Protein AF-A0A7J4JJ05-F1 (afdb_monomer_lite)

Organism: NCBI:txid3101447

Sequence (48 aa):
MPAKNLFACPECGLFYPVEALAKKCAAWCRVHPGTCDPGIIGQAVKKR

Foldseek 3Di:
DDDQPFQAQPQPRFTASDVVLSVQQNVVCVVVPPDGDVVSSVRTDDPD

Structure (mmCIF, N/CA/C/O backbone):
data_AF-A0A7J4JJ05-F1
#
_entry.id   AF-A0A7J4JJ05-F1
#
loop_
_atom_site.group_PDB
_atom_site.id
_atom_site.type_symbol
_atom_site.label_atom_id
_atom_site.label_alt_id
_atom_site.label_comp_id
_atom_site.label_asym_id
_atom_site.label_entity_id
_atom_site.label_seq_id
_atom_site.pdb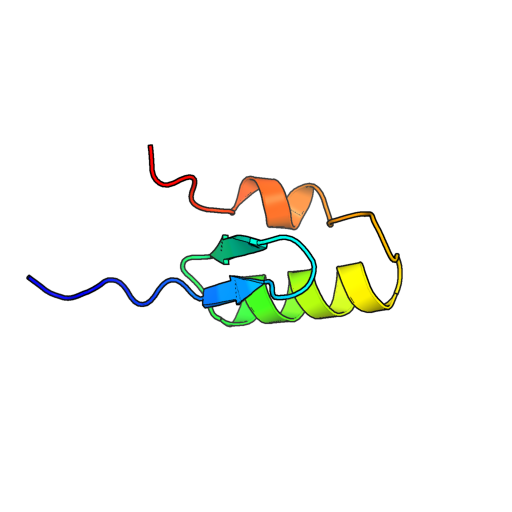x_PDB_ins_code
_atom_site.Cartn_x
_atom_site.Cartn_y
_atom_site.Cartn_z
_atom_site.occupancy
_atom_site.B_iso_or_equiv
_atom_site.auth_seq_id
_atom_site.auth_comp_id
_atom_site.auth_asym_id
_atom_site.auth_atom_id
_atom_site.pdbx_PDB_model_num
ATOM 1 N N . MET A 1 1 ? -15.442 12.700 16.744 1.00 38.94 1 MET A N 1
ATOM 2 C CA . MET A 1 1 ? -13.973 12.577 16.587 1.00 38.94 1 MET A CA 1
ATOM 3 C C . MET A 1 1 ? -13.700 12.254 15.127 1.00 38.94 1 MET A C 1
ATOM 5 O O . MET A 1 1 ? -14.381 11.359 14.638 1.00 38.94 1 MET A O 1
ATOM 9 N N . PRO A 1 2 ? -12.838 12.983 14.397 1.00 46.50 2 PRO A N 1
ATOM 10 C CA . PRO A 1 2 ? -12.715 12.781 12.958 1.00 46.50 2 PRO A CA 1
ATOM 11 C C . PRO A 1 2 ? -12.163 11.379 12.700 1.00 46.50 2 PRO A C 1
ATOM 13 O O . PRO A 1 2 ? -11.059 11.046 13.138 1.00 46.50 2 PRO A O 1
ATOM 16 N N . ALA A 1 3 ? -12.967 10.544 12.042 1.00 52.12 3 ALA A N 1
ATOM 17 C CA . ALA A 1 3 ? -12.528 9.268 11.516 1.00 52.12 3 ALA A CA 1
ATOM 18 C C . ALA A 1 3 ? -11.349 9.560 10.585 1.00 52.12 3 ALA A C 1
ATOM 20 O O . ALA A 1 3 ? -11.505 10.167 9.530 1.00 52.12 3 ALA A O 1
ATOM 21 N N . LYS A 1 4 ? -10.137 9.218 11.024 1.00 62.44 4 LYS A N 1
ATOM 22 C CA . LYS A 1 4 ? -8.956 9.246 10.167 1.00 62.44 4 LYS A CA 1
ATOM 23 C C . LYS A 1 4 ? -9.236 8.214 9.081 1.00 62.44 4 LYS A C 1
ATOM 25 O O . LYS A 1 4 ? -9.169 7.019 9.365 1.00 62.44 4 LYS A O 1
ATOM 30 N N . ASN A 1 5 ? -9.648 8.670 7.898 1.00 71.94 5 ASN A N 1
ATOM 31 C CA . ASN A 1 5 ? -9.897 7.812 6.745 1.00 71.94 5 ASN A CA 1
ATOM 32 C C . ASN A 1 5 ? -8.563 7.191 6.328 1.00 71.94 5 ASN A C 1
ATOM 34 O O . ASN A 1 5 ? -7.801 7.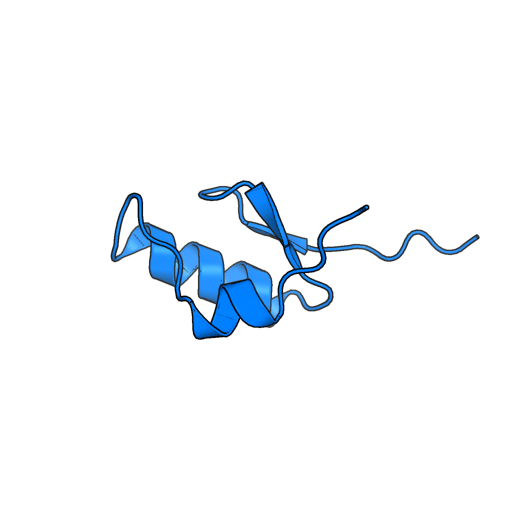763 5.555 1.00 71.94 5 ASN A O 1
ATOM 38 N N . LEU A 1 6 ? -8.258 6.041 6.921 1.00 81.00 6 LEU A N 1
ATOM 39 C CA . LEU A 1 6 ? -7.145 5.206 6.522 1.00 81.00 6 LEU A CA 1
ATOM 40 C C . LEU A 1 6 ? -7.554 4.489 5.236 1.00 81.00 6 LEU A C 1
ATOM 42 O O . LEU A 1 6 ? -8.620 3.878 5.169 1.00 81.00 6 LEU A O 1
ATOM 46 N N . PHE A 1 7 ? -6.700 4.552 4.229 1.00 84.06 7 PHE A N 1
ATOM 47 C CA . PHE A 1 7 ? -6.900 3.882 2.957 1.00 84.06 7 PHE A CA 1
ATOM 48 C C . PHE A 1 7 ? -6.401 2.447 3.069 1.00 84.06 7 PHE A C 1
ATOM 50 O O . PHE A 1 7 ? -5.230 2.215 3.367 1.00 84.06 7 PHE A O 1
ATOM 57 N N . ALA A 1 8 ? -7.287 1.481 2.856 1.00 81.44 8 ALA A N 1
ATOM 58 C CA . ALA A 1 8 ? -6.933 0.071 2.900 1.00 81.44 8 ALA A CA 1
ATOM 59 C C . ALA A 1 8 ? -6.436 -0.417 1.533 1.00 81.44 8 ALA A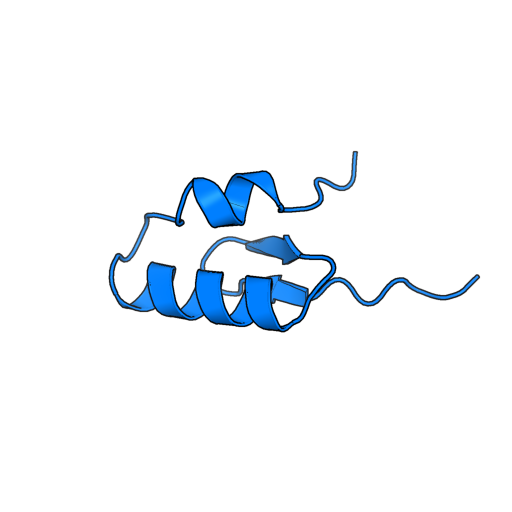 C 1
ATOM 61 O O . ALA A 1 8 ? -7.012 -0.096 0.494 1.00 81.44 8 ALA A O 1
ATOM 62 N N . CYS A 1 9 ? -5.381 -1.223 1.544 1.00 81.56 9 CYS A N 1
ATOM 63 C CA . CYS A 1 9 ? -4.966 -2.038 0.410 1.00 81.56 9 CYS A CA 1
ATOM 64 C C . CYS A 1 9 ? -5.910 -3.250 0.295 1.00 81.56 9 CYS A C 1
ATOM 66 O O . CYS A 1 9 ? -5.940 -4.057 1.225 1.00 81.56 9 CYS A O 1
ATOM 68 N N . PRO A 1 10 ? -6.661 -3.416 -0.811 1.00 77.38 10 PRO A N 1
ATOM 69 C CA . PRO A 1 10 ? -7.602 -4.529 -0.967 1.00 77.38 10 PRO A CA 1
ATOM 70 C C . PRO A 1 10 ? -6.910 -5.891 -1.122 1.00 77.38 10 PRO A C 1
ATOM 72 O O . PRO A 1 10 ? -7.489 -6.908 -0.770 1.00 77.38 10 PRO A O 1
ATOM 75 N N . GLU A 1 11 ? -5.665 -5.905 -1.596 1.00 81.12 11 GLU A N 1
ATOM 76 C CA . GLU A 1 11 ? -4.898 -7.136 -1.830 1.00 81.12 11 GLU A CA 1
ATOM 77 C C . GLU A 1 11 ? -4.329 -7.725 -0.535 1.00 81.12 11 GLU A C 1
ATOM 79 O O . GLU A 1 11 ? -4.172 -8.932 -0.389 1.00 81.12 11 GLU A O 1
ATOM 84 N N . CYS A 1 12 ? -3.991 -6.853 0.411 1.00 78.38 12 CYS A N 1
ATOM 85 C CA . CYS A 1 12 ? -3.148 -7.190 1.545 1.00 78.38 12 CYS A CA 1
ATOM 86 C C . CYS A 1 12 ? -3.743 -6.824 2.905 1.00 78.38 12 CYS A C 1
ATOM 88 O O . CYS A 1 12 ? -3.202 -7.196 3.945 1.00 78.38 12 CYS A O 1
ATOM 90 N N . GLY A 1 13 ? -4.847 -6.075 2.917 1.00 78.25 13 GLY A N 1
ATOM 91 C CA . GLY A 1 13 ? -5.552 -5.668 4.131 1.00 78.25 13 GLY A CA 1
ATOM 92 C C . GLY A 1 13 ? -4.805 -4.645 4.993 1.00 78.25 13 GLY A C 1
ATOM 93 O O . GLY A 1 13 ? -5.232 -4.360 6.109 1.00 78.25 13 GLY A O 1
ATOM 94 N N . LEU A 1 14 ? -3.692 -4.083 4.506 1.00 84.31 14 LEU A N 1
ATOM 95 C CA . LEU A 1 14 ? -2.930 -3.056 5.218 1.00 84.31 14 LEU A CA 1
ATOM 96 C C . LEU A 1 14 ? -3.611 -1.693 5.113 1.00 84.31 14 LEU A C 1
ATOM 98 O O . LEU A 1 14 ? -4.097 -1.304 4.052 1.00 84.31 14 LEU A O 1
ATOM 102 N N . PHE A 1 15 ? -3.605 -0.951 6.219 1.00 86.06 15 PHE A N 1
ATOM 103 C CA . PHE A 1 15 ? -4.194 0.379 6.315 1.00 86.06 15 PHE A CA 1
ATOM 104 C C . PHE A 1 15 ? -3.113 1.449 6.222 1.00 86.06 15 PHE A C 1
ATOM 106 O O . PHE A 1 15 ? -2.106 1.395 6.925 1.00 86.06 15 PHE A O 1
ATOM 113 N N . TYR A 1 16 ? -3.348 2.457 5.393 1.00 85.81 16 TYR A N 1
ATOM 114 C CA . TYR A 1 16 ? -2.409 3.538 5.132 1.00 85.81 16 TYR A CA 1
ATOM 115 C C . TYR A 1 16 ? -3.012 4.891 5.486 1.00 85.81 16 TYR A C 1
ATOM 117 O O . TYR A 1 16 ? -4.193 5.121 5.237 1.00 85.81 16 TYR A O 1
ATOM 125 N N . PRO A 1 17 ? -2.215 5.834 6.009 1.00 84.56 17 PRO A N 1
ATOM 126 C CA . PRO A 1 17 ? -2.701 7.180 6.294 1.00 84.56 17 PRO A CA 1
ATOM 127 C C . PRO A 1 17 ? -2.844 8.036 5.030 1.00 84.56 17 PRO A C 1
ATOM 129 O O . PRO A 1 17 ? -3.470 9.089 5.072 1.00 84.56 17 PRO A O 1
ATOM 132 N N . VAL A 1 18 ? -2.269 7.591 3.909 1.00 85.81 18 VAL A N 1
ATOM 133 C CA . VAL A 1 18 ? -2.226 8.325 2.642 1.00 85.81 18 VAL A CA 1
ATOM 134 C C . VAL A 1 18 ? -2.741 7.428 1.521 1.00 85.81 18 VAL A C 1
ATOM 136 O O . VAL A 1 18 ? -2.265 6.303 1.362 1.00 85.81 18 VAL A O 1
ATOM 139 N N . GLU A 1 19 ? -3.656 7.943 0.697 1.00 85.19 19 GLU A N 1
ATOM 140 C CA . GLU A 1 19 ? -4.205 7.215 -0.458 1.00 85.19 19 GLU A CA 1
ATOM 141 C C . GLU A 1 19 ? -3.107 6.761 -1.424 1.00 85.19 19 GLU A C 1
ATOM 143 O O . GLU A 1 19 ? -3.139 5.641 -1.927 1.00 85.19 19 GLU A O 1
ATOM 148 N N . ALA A 1 20 ? -2.095 7.604 -1.640 1.00 86.75 20 ALA A N 1
ATOM 149 C CA . ALA A 1 20 ? -0.956 7.283 -2.489 1.00 86.75 20 ALA A CA 1
ATOM 150 C C . ALA A 1 20 ? -0.219 6.017 -2.023 1.00 86.75 20 ALA A C 1
ATOM 152 O O . ALA A 1 20 ? 0.167 5.209 -2.861 1.00 86.75 20 ALA A O 1
ATOM 153 N N . LEU A 1 21 ? -0.066 5.801 -0.708 1.00 85.94 21 LEU A N 1
ATOM 154 C CA . LEU A 1 21 ? 0.543 4.576 -0.178 1.00 85.94 21 LEU A CA 1
ATOM 155 C C . LEU A 1 21 ? -0.351 3.361 -0.426 1.00 85.94 21 LEU A C 1
ATOM 157 O O . LEU A 1 21 ? 0.148 2.341 -0.889 1.00 85.94 21 LEU A O 1
ATOM 161 N N . ALA A 1 22 ? -1.662 3.483 -0.203 1.00 84.94 22 ALA A N 1
ATOM 162 C CA . ALA A 1 22 ? -2.601 2.398 -0.483 1.00 84.94 22 ALA A CA 1
ATOM 163 C C . ALA A 1 22 ? -2.633 2.033 -1.975 1.00 84.94 22 ALA A C 1
ATOM 165 O O . ALA A 1 22 ? -2.556 0.854 -2.314 1.00 84.94 22 ALA A O 1
ATOM 166 N N . LYS A 1 23 ? -2.660 3.028 -2.873 1.00 87.25 23 LYS A N 1
ATOM 167 C CA . LYS A 1 23 ? -2.581 2.828 -4.330 1.00 87.25 23 LYS A CA 1
ATOM 168 C C . LYS A 1 23 ? -1.265 2.185 -4.745 1.00 87.25 23 LYS A C 1
ATOM 170 O O . LYS A 1 23 ? -1.269 1.269 -5.559 1.00 87.25 23 LYS A O 1
ATOM 175 N N . LYS A 1 24 ? -0.146 2.635 -4.177 1.00 87.50 24 LYS A N 1
ATOM 176 C CA . LYS A 1 24 ? 1.185 2.100 -4.479 1.00 87.50 24 LYS A CA 1
ATOM 177 C C . LYS A 1 24 ? 1.335 0.667 -3.954 1.00 87.50 24 LYS A C 1
ATOM 179 O O . LYS A 1 24 ? 1.883 -0.173 -4.658 1.00 87.50 24 LYS A O 1
ATOM 184 N N . CYS A 1 25 ? 0.763 0.361 -2.786 1.00 86.12 25 CYS A N 1
ATOM 185 C CA . CYS A 1 25 ? 0.694 -0.998 -2.254 1.00 86.12 25 CYS A CA 1
ATOM 186 C C . CYS A 1 25 ? -0.174 -1.908 -3.129 1.00 86.12 25 CYS A C 1
ATOM 188 O O . CYS A 1 25 ? 0.258 -2.997 -3.489 1.00 86.12 25 CYS A O 1
ATOM 190 N N . ALA A 1 26 ? -1.364 -1.446 -3.526 1.00 86.31 26 ALA A N 1
ATOM 191 C CA . ALA A 1 26 ? -2.264 -2.194 -4.400 1.00 86.31 26 ALA A CA 1
ATOM 192 C C . ALA A 1 26 ? -1.641 -2.442 -5.783 1.00 86.31 26 ALA A C 1
ATOM 194 O O . ALA A 1 26 ? -1.730 -3.547 -6.307 1.00 86.31 26 ALA A O 1
ATOM 195 N N . ALA A 1 27 ? -0.964 -1.442 -6.358 1.00 88.25 27 ALA A N 1
ATOM 196 C CA . ALA A 1 27 ? -0.233 -1.586 -7.614 1.00 88.25 27 ALA A CA 1
ATOM 197 C C . ALA A 1 27 ? 0.910 -2.600 -7.485 1.00 88.25 27 ALA A C 1
ATOM 199 O O . ALA A 1 27 ? 1.062 -3.452 -8.354 1.00 88.25 27 ALA A O 1
ATOM 200 N N . TRP A 1 28 ? 1.669 -2.546 -6.386 1.00 87.44 28 TRP A N 1
ATOM 201 C CA . TRP A 1 28 ? 2.728 -3.514 -6.120 1.00 87.44 28 TRP A CA 1
ATOM 202 C C . TRP A 1 28 ? 2.182 -4.933 -5.975 1.00 87.44 28 TRP A C 1
ATOM 204 O O . TRP A 1 28 ? 2.665 -5.835 -6.648 1.00 87.44 28 TRP A O 1
ATOM 214 N N . CYS A 1 29 ? 1.143 -5.123 -5.160 1.00 86.31 29 CYS A N 1
ATOM 215 C CA . CYS A 1 29 ? 0.500 -6.424 -4.977 1.00 86.31 29 CYS A CA 1
ATOM 216 C C . CYS A 1 29 ? -0.053 -6.978 -6.295 1.00 86.31 29 CYS A C 1
ATOM 218 O O . CYS A 1 29 ? 0.040 -8.173 -6.541 1.00 86.31 29 CYS A O 1
ATOM 220 N N . ARG A 1 30 ? -0.561 -6.112 -7.182 1.00 85.00 30 ARG A N 1
ATOM 221 C CA . ARG A 1 30 ? -1.049 -6.524 -8.504 1.00 85.00 30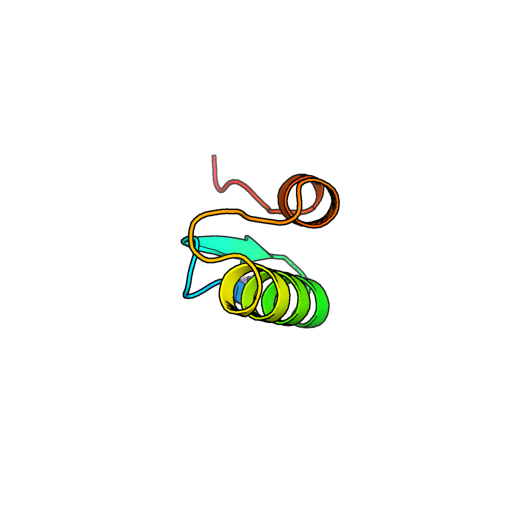 ARG A CA 1
ATOM 222 C C . ARG A 1 30 ? 0.065 -7.028 -9.424 1.00 85.00 30 ARG A C 1
ATOM 224 O O . ARG A 1 30 ? -0.189 -7.886 -10.263 1.00 85.00 30 ARG A O 1
ATOM 231 N N . VAL A 1 31 ? 1.276 -6.484 -9.293 1.00 88.25 31 VAL A N 1
ATOM 232 C CA . VAL A 1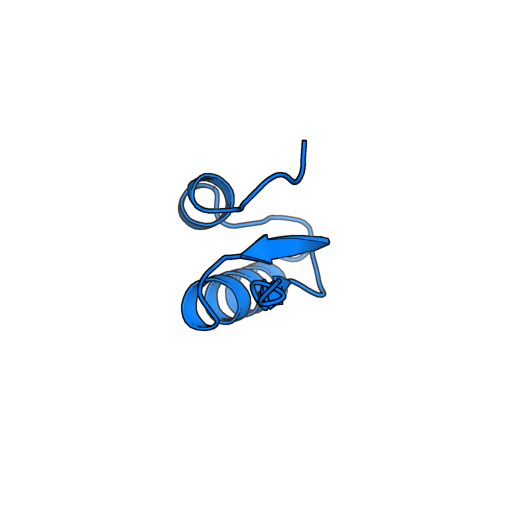 31 ? 2.460 -6.925 -10.052 1.00 88.25 31 VAL A CA 1
ATOM 233 C C . VAL A 1 31 ? 3.104 -8.155 -9.401 1.00 88.25 31 VAL A C 1
ATOM 235 O O . VAL A 1 31 ? 3.536 -9.067 -10.101 1.00 88.25 31 VAL A O 1
ATOM 238 N N . HIS A 1 32 ? 3.131 -8.199 -8.070 1.00 82.81 32 HIS A N 1
ATOM 239 C CA . HIS A 1 32 ? 3.698 -9.271 -7.256 1.00 82.81 32 HIS A CA 1
ATOM 240 C C . HIS A 1 32 ? 2.612 -9.881 -6.360 1.00 82.81 32 HIS A C 1
ATOM 242 O O . HIS A 1 32 ? 2.553 -9.578 -5.163 1.00 82.81 32 HIS A O 1
ATOM 248 N N . PRO A 1 33 ? 1.739 -10.736 -6.919 1.00 74.44 33 PRO A N 1
ATOM 249 C CA . PRO A 1 33 ? 0.647 -11.332 -6.164 1.00 74.44 33 PRO A CA 1
ATOM 250 C C . PRO A 1 33 ? 1.186 -12.107 -4.958 1.00 74.44 33 PRO A C 1
ATOM 252 O O . PRO A 1 33 ? 2.085 -12.939 -5.077 1.00 74.44 33 PRO A O 1
ATOM 255 N N . GLY A 1 34 ? 0.650 -11.797 -3.777 1.00 71.38 34 GLY A N 1
ATOM 256 C CA . GLY A 1 34 ? 1.058 -12.402 -2.506 1.00 71.38 34 GLY A CA 1
ATOM 257 C C . GLY A 1 34 ? 2.242 -11.727 -1.805 1.00 71.38 34 GLY A C 1
ATOM 258 O O . GLY A 1 34 ? 2.593 -12.144 -0.704 1.00 71.38 34 GLY A O 1
ATOM 259 N N . THR A 1 35 ? 2.841 -10.678 -2.385 1.00 75.94 35 THR A N 1
ATOM 260 C CA . THR A 1 35 ? 3.906 -9.899 -1.732 1.00 75.94 35 THR A CA 1
ATOM 261 C C . THR A 1 35 ? 3.557 -8.418 -1.696 1.00 75.94 35 THR A C 1
ATOM 263 O O . THR A 1 35 ? 3.153 -7.822 -2.689 1.00 75.94 35 THR A O 1
ATOM 266 N N . CYS A 1 36 ? 3.758 -7.793 -0.542 1.00 78.38 36 CYS A N 1
ATOM 267 C CA . CYS A 1 36 ? 3.649 -6.347 -0.387 1.00 78.38 36 CYS A CA 1
ATOM 268 C C . CYS A 1 36 ? 5.035 -5.708 -0.386 1.00 78.38 36 CYS A C 1
ATOM 270 O O . CYS A 1 36 ? 5.994 -6.306 0.097 1.00 78.38 36 CYS A O 1
ATOM 272 N N . ASP A 1 37 ? 5.134 -4.477 -0.885 1.00 80.62 37 ASP A N 1
ATOM 273 C CA . ASP A 1 37 ? 6.388 -3.728 -0.855 1.00 80.62 37 ASP A CA 1
ATOM 274 C C . ASP A 1 37 ? 6.781 -3.411 0.600 1.00 80.62 37 ASP A C 1
ATOM 276 O O . ASP A 1 37 ? 6.039 -2.692 1.277 1.00 80.62 37 ASP A O 1
ATOM 280 N N . PRO A 1 38 ? 7.924 -3.901 1.111 1.00 77.94 38 PRO A N 1
ATOM 281 C CA . PRO A 1 38 ? 8.302 -3.720 2.511 1.00 77.94 38 PRO A CA 1
ATOM 282 C C . PRO A 1 38 ? 8.504 -2.248 2.901 1.00 77.94 38 PRO A C 1
ATOM 284 O O . PRO A 1 38 ? 8.238 -1.885 4.048 1.00 77.94 38 PRO A O 1
ATOM 287 N N . GLY A 1 39 ? 8.896 -1.379 1.962 1.00 81.88 39 GLY A N 1
ATOM 288 C CA . GLY A 1 39 ? 8.993 0.063 2.194 1.00 81.88 39 GLY A CA 1
ATOM 289 C C . GLY A 1 39 ? 7.622 0.714 2.382 1.00 81.88 39 GLY A C 1
ATOM 290 O O . GLY A 1 39 ? 7.463 1.612 3.211 1.00 81.88 39 GLY A O 1
ATOM 291 N N . ILE A 1 40 ? 6.605 0.225 1.669 1.00 82.25 40 ILE A N 1
ATOM 292 C CA . ILE A 1 40 ? 5.219 0.662 1.852 1.00 82.25 40 ILE A CA 1
ATOM 293 C C . ILE A 1 40 ? 4.640 0.064 3.136 1.00 82.25 40 ILE A C 1
ATOM 295 O O . ILE A 1 40 ? 4.070 0.811 3.924 1.00 82.25 40 ILE A O 1
ATOM 299 N N . ILE A 1 41 ? 4.818 -1.234 3.409 1.00 80.69 41 ILE A N 1
ATOM 300 C CA . ILE A 1 41 ? 4.346 -1.874 4.656 1.00 80.69 41 ILE A CA 1
ATOM 301 C C . ILE A 1 41 ? 4.923 -1.175 5.897 1.00 80.69 41 ILE A C 1
ATOM 303 O O . ILE A 1 41 ? 4.207 -1.022 6.882 1.00 80.69 41 ILE A O 1
ATOM 307 N N . GLY A 1 42 ? 6.170 -0.694 5.852 1.00 81.81 42 GLY A N 1
ATOM 308 C CA . GLY A 1 42 ? 6.773 0.072 6.951 1.00 81.81 42 GLY A CA 1
ATOM 309 C C . GLY A 1 42 ? 6.030 1.371 7.293 1.00 81.81 42 GLY A C 1
ATOM 310 O O . GLY A 1 42 ? 6.071 1.824 8.433 1.00 81.81 42 GLY A O 1
ATOM 311 N N . GLN A 1 43 ? 5.296 1.931 6.329 1.00 81.81 43 GLN A N 1
ATOM 312 C CA . GLN A 1 43 ? 4.441 3.111 6.492 1.00 81.81 43 GLN A CA 1
ATOM 313 C C . GLN A 1 43 ? 2.982 2.744 6.822 1.00 81.81 43 GLN A C 1
ATOM 315 O O . GLN A 1 43 ? 2.139 3.633 6.989 1.00 81.81 43 GLN A O 1
ATOM 320 N N . ALA A 1 44 ? 2.647 1.450 6.863 1.00 81.75 44 ALA A N 1
ATOM 321 C CA . ALA A 1 44 ? 1.305 0.998 7.188 1.00 81.75 44 ALA A CA 1
ATOM 322 C C . ALA A 1 44 ? 1.006 1.237 8.669 1.00 81.75 44 ALA A C 1
ATOM 324 O O . ALA A 1 44 ? 1.817 0.971 9.558 1.00 81.75 44 ALA A O 1
ATOM 325 N N . VAL A 1 45 ? -0.208 1.697 8.944 1.00 80.06 45 VAL A N 1
ATOM 326 C CA . VAL A 1 45 ? -0.692 1.892 10.305 1.00 80.06 45 VAL A CA 1
ATOM 327 C C . VAL A 1 45 ? -1.295 0.577 10.779 1.00 80.06 45 VAL A C 1
ATOM 329 O O . VAL A 1 45 ? -2.371 0.175 10.335 1.00 80.06 45 VAL A O 1
ATO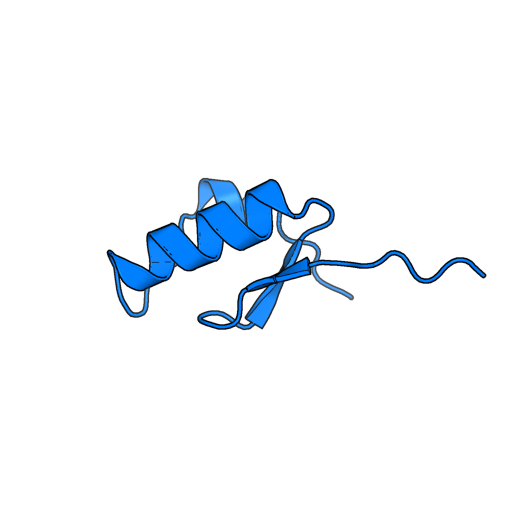M 332 N N . LYS A 1 46 ? -0.633 -0.096 11.720 1.00 64.81 46 LYS A N 1
ATOM 333 C CA . LYS A 1 46 ? -1.296 -1.133 12.515 1.00 64.81 46 LYS A CA 1
ATOM 334 C C . LYS A 1 46 ? -2.211 -0.434 13.516 1.00 64.81 46 LYS A C 1
ATOM 336 O O . LYS A 1 46 ? -1.726 0.249 14.415 1.00 64.81 46 LYS A O 1
ATOM 341 N N . LYS A 1 47 ? -3.531 -0.606 13.377 1.00 54.88 47 LYS A N 1
ATOM 342 C CA . LYS A 1 47 ? -4.435 -0.398 14.515 1.00 54.88 47 LYS A CA 1
ATOM 343 C C . LYS A 1 47 ? -4.046 -1.440 15.566 1.00 54.88 47 LYS A C 1
ATOM 345 O O . LYS A 1 47 ? -4.310 -2.622 15.367 1.00 54.88 47 LYS A O 1
ATOM 350 N N . ARG A 1 48 ? -3.318 -1.007 16.594 1.00 47.59 48 ARG A N 1
ATOM 351 C CA . ARG A 1 48 ? -3.120 -1.775 17.822 1.00 47.59 48 ARG A CA 1
ATOM 352 C C . ARG A 1 48 ? -4.333 -1.589 18.720 1.00 47.59 48 ARG A C 1
ATOM 354 O O . ARG A 1 48 ? -4.879 -0.462 18.705 1.00 47.59 48 ARG A O 1
#

pLDDT: mean 78.04, std 11.72, range [38.94, 88.25]

Secondary structure (DSSP, 8-state):
-----PEEPTTT--EESSHHHHHHHHHHHHHSTT---HHHHTT-----

Radius of gyration: 10.43 Å; chains: 1; bounding box: 23×25×28 Å